Protein AF-A0A7K3DJ47-F1 (afdb_monomer_lite)

Secondary structure (DSSP, 8-state):
-EEEEEETTEEEEEEEEPTT--EEEEPSS-TTTEEEEETTEEEE-SS-BSSTTEEEETTEEEEEE-SEEEEEEEEE--

Structure (mmCIF, N/CA/C/O backbone):
data_AF-A0A7K3DJ47-F1
#
_entry.id   AF-A0A7K3DJ47-F1
#
loop_
_atom_site.group_PDB
_atom_site.id
_atom_site.type_symbol
_atom_site.label_atom_id
_atom_site.label_alt_id
_atom_site.label_comp_id
_atom_site.label_asym_id
_atom_site.label_entity_id
_atom_site.label_seq_id
_atom_site.pdbx_PDB_ins_code
_atom_site.Cartn_x
_atom_site.Cartn_y
_atom_site.Cartn_z
_atom_site.occupancy
_atom_site.B_iso_or_equiv
_atom_site.auth_seq_id
_atom_site.auth_comp_id
_atom_site.auth_asym_id
_atom_site.auth_atom_id
_atom_site.pdbx_PDB_model_num
ATOM 1 N N . GLY A 1 1 ? -12.411 0.528 5.330 1.00 89.81 1 GLY A N 1
ATOM 2 C CA . GLY A 1 1 ? -12.871 0.479 3.923 1.00 89.81 1 GLY A CA 1
ATOM 3 C C . GLY A 1 1 ? -11.674 0.462 2.997 1.00 89.81 1 GLY A C 1
ATOM 4 O O . GLY A 1 1 ? -10.651 1.035 3.366 1.00 89.81 1 GLY A O 1
ATOM 5 N N . VAL A 1 2 ? -11.789 -0.189 1.840 1.00 96.94 2 VAL A N 1
ATOM 6 C CA . VAL A 1 2 ? -10.707 -0.313 0.851 1.00 96.94 2 VAL A CA 1
ATOM 7 C C . VAL A 1 2 ? -11.228 0.128 -0.513 1.00 96.94 2 VAL A C 1
ATOM 9 O O . VAL A 1 2 ? -12.309 -0.291 -0.912 1.00 96.94 2 VAL A O 1
ATOM 12 N N . LEU A 1 3 ? -10.465 0.974 -1.198 1.00 98.06 3 LEU A N 1
ATOM 13 C CA . LEU A 1 3 ? -10.699 1.385 -2.580 1.00 98.06 3 LEU A CA 1
ATOM 14 C C . LEU A 1 3 ? -9.416 1.138 -3.362 1.00 98.06 3 LEU A C 1
ATOM 16 O O . LEU A 1 3 ? -8.343 1.514 -2.889 1.00 98.06 3 LEU A O 1
ATOM 20 N N . TRP A 1 4 ? -9.515 0.532 -4.538 1.00 98.19 4 TRP A N 1
ATOM 21 C CA . TRP A 1 4 ? -8.365 0.332 -5.405 1.00 98.19 4 TRP A CA 1
ATOM 22 C C . TRP A 1 4 ? -8.732 0.562 -6.864 1.00 98.19 4 TRP A C 1
ATOM 24 O O . TRP A 1 4 ? -9.863 0.317 -7.274 1.00 98.19 4 TRP A O 1
ATOM 34 N N . GLU A 1 5 ? -7.746 1.013 -7.629 1.00 98.06 5 GLU A N 1
ATOM 35 C CA . GLU A 1 5 ? -7.839 1.220 -9.069 1.00 98.06 5 GLU A CA 1
ATOM 36 C C . GLU A 1 5 ? -6.520 0.812 -9.724 1.00 98.06 5 GLU A C 1
ATOM 38 O O . GLU A 1 5 ? -5.443 0.980 -9.145 1.00 98.06 5 GLU A O 1
ATOM 43 N N . GLN A 1 6 ? -6.589 0.295 -10.948 1.00 96.50 6 GLN A N 1
ATOM 44 C CA . GLN A 1 6 ? -5.411 0.001 -11.755 1.00 96.50 6 GLN A CA 1
ATOM 45 C C . GLN A 1 6 ? -5.590 0.563 -13.161 1.00 96.50 6 GLN A C 1
ATOM 47 O O . GLN A 1 6 ? -6.569 0.258 -13.835 1.00 96.50 6 GLN A O 1
ATOM 52 N N . SER A 1 7 ? -4.620 1.353 -13.616 1.00 95.00 7 SER A N 1
ATOM 53 C CA . SER A 1 7 ? -4.593 1.904 -14.972 1.00 95.00 7 SER A CA 1
ATOM 54 C C . SER A 1 7 ? -3.155 2.163 -15.415 1.00 95.00 7 SER A C 1
ATOM 56 O O . SER A 1 7 ? -2.330 2.613 -14.621 1.00 95.00 7 SER A O 1
ATOM 58 N N . GLY A 1 8 ? -2.827 1.848 -16.672 1.00 90.31 8 GLY A N 1
ATOM 59 C CA . GLY A 1 8 ? -1.518 2.160 -17.264 1.00 90.31 8 GLY A CA 1
ATOM 60 C C . GLY A 1 8 ? -0.311 1.602 -16.497 1.00 90.31 8 GLY A C 1
ATOM 61 O O . GLY A 1 8 ? 0.705 2.280 -16.380 1.00 90.31 8 GLY A O 1
ATOM 62 N N . GLY A 1 9 ? -0.431 0.408 -15.903 1.00 91.44 9 GLY A N 1
ATOM 63 C CA . GLY A 1 9 ? 0.628 -0.200 -15.084 1.00 91.44 9 GLY A CA 1
ATOM 64 C C . GLY A 1 9 ? 0.791 0.413 -13.687 1.00 91.44 9 GLY A C 1
ATOM 65 O O . GLY A 1 9 ? 1.633 -0.040 -12.921 1.00 91.44 9 GLY A O 1
ATOM 66 N N . ARG A 1 10 ? -0.025 1.405 -13.322 1.00 96.19 10 ARG A N 1
ATOM 67 C CA . ARG A 1 10 ? -0.080 1.982 -11.979 1.00 96.19 10 ARG A CA 1
ATOM 68 C C . ARG A 1 10 ? -1.261 1.397 -11.217 1.00 96.19 10 ARG A C 1
ATOM 70 O O . ARG A 1 10 ? -2.397 1.460 -11.680 1.00 96.19 10 ARG A O 1
ATOM 77 N N . PHE A 1 11 ? -0.997 0.878 -10.027 1.00 98.19 11 PHE A N 1
ATOM 78 C CA . PHE A 1 11 ? -2.012 0.469 -9.061 1.00 98.19 11 PHE A CA 1
ATOM 79 C C . PHE A 1 11 ? -2.106 1.527 -7.962 1.00 98.19 11 PHE A C 1
ATOM 81 O O . PHE A 1 11 ? -1.081 1.942 -7.422 1.00 98.19 11 PHE A O 1
ATOM 88 N N . SER A 1 12 ? -3.311 1.973 -7.616 1.00 98.25 12 SER A N 1
ATOM 89 C CA . SER A 1 12 ? -3.562 2.859 -6.480 1.00 98.25 12 SER A CA 1
ATOM 90 C C . SER A 1 12 ? -4.480 2.175 -5.482 1.00 98.25 12 SER A C 1
ATOM 92 O O . SER A 1 12 ? -5.460 1.546 -5.863 1.00 98.25 12 SER A O 1
ATOM 94 N N . LEU A 1 13 ? -4.155 2.300 -4.199 1.00 98.50 13 LEU A N 1
ATOM 95 C CA . LEU A 1 13 ? -4.906 1.706 -3.104 1.00 98.50 13 LEU A CA 1
ATOM 96 C C . LEU A 1 13 ? -5.094 2.729 -2.000 1.00 98.50 13 LEU A C 1
ATOM 98 O O . LEU A 1 13 ? -4.114 3.216 -1.442 1.00 98.50 13 LEU A O 1
ATOM 102 N N . THR A 1 14 ? -6.339 2.982 -1.624 1.00 98.38 14 THR A N 1
ATOM 103 C CA . THR A 1 14 ? -6.688 3.740 -0.429 1.00 98.38 14 THR A CA 1
ATOM 104 C C . THR A 1 14 ? -7.281 2.816 0.626 1.00 98.38 14 THR A C 1
ATOM 106 O O . THR A 1 14 ? -8.311 2.176 0.417 1.00 98.38 14 THR A O 1
ATOM 109 N N . VAL A 1 15 ? -6.653 2.793 1.800 1.00 97.75 15 VAL A N 1
ATOM 110 C CA . VAL A 1 15 ? -7.129 2.086 2.990 1.00 97.75 15 VAL A CA 1
ATOM 111 C C . VAL A 1 15 ? -7.573 3.108 4.027 1.00 97.75 15 VAL A C 1
ATOM 113 O O . VAL A 1 15 ? -6.805 3.988 4.410 1.00 97.75 15 VAL A O 1
ATOM 116 N N . LYS A 1 16 ? -8.817 2.984 4.494 1.00 97.62 16 LYS A N 1
ATOM 117 C CA . LYS A 1 16 ? -9.347 3.727 5.646 1.00 97.62 16 LYS A CA 1
ATOM 118 C C . LYS A 1 16 ? -9.438 2.782 6.839 1.00 97.62 16 LYS A C 1
ATOM 120 O O . LYS A 1 16 ? -10.336 1.930 6.867 1.00 97.62 16 LYS A O 1
ATOM 125 N N . ALA A 1 17 ? -8.509 2.931 7.777 1.00 96.88 17 ALA A N 1
ATOM 126 C CA . ALA A 1 17 ? -8.411 2.150 9.003 1.00 96.88 17 ALA A CA 1
ATOM 127 C C . ALA A 1 17 ? -9.124 2.881 10.163 1.00 96.88 17 ALA A C 1
ATOM 129 O O . ALA A 1 17 ? -8.830 4.058 10.399 1.00 96.88 17 ALA A O 1
ATOM 130 N N . PRO A 1 18 ? -10.065 2.230 10.877 1.00 96.06 18 PRO A N 1
ATOM 131 C CA . PRO A 1 18 ? -10.761 2.833 12.014 1.00 96.06 18 PRO A CA 1
ATOM 132 C C . PRO A 1 18 ? -9.826 3.241 13.162 1.00 96.06 18 PRO A C 1
ATOM 134 O O . PRO A 1 18 ? -8.720 2.712 13.308 1.00 96.06 18 PRO A O 1
ATOM 137 N N . GLY A 1 19 ? -10.305 4.147 14.019 1.00 97.19 19 GLY A N 1
ATOM 138 C CA . GLY A 1 19 ? -9.626 4.517 15.263 1.00 97.19 19 GLY A CA 1
ATOM 139 C C . GLY A 1 19 ? -9.306 3.297 16.133 1.00 97.19 19 GLY A C 1
ATOM 140 O O . GLY A 1 19 ? -10.095 2.360 16.208 1.00 97.19 19 GLY A O 1
ATOM 141 N N . GLY A 1 20 ? -8.126 3.295 16.759 1.00 96.62 20 GLY A N 1
ATOM 142 C CA . GLY A 1 20 ? -7.676 2.201 17.630 1.00 96.62 20 GLY A CA 1
ATOM 143 C C . GLY A 1 20 ? -7.169 0.953 16.900 1.00 96.62 20 GLY A C 1
ATOM 144 O O . GLY A 1 20 ? -6.770 -0.003 17.558 1.00 96.62 20 GLY A O 1
ATOM 145 N N . THR A 1 21 ? -7.140 0.948 15.563 1.00 96.00 21 THR A N 1
ATOM 146 C CA . THR A 1 21 ? -6.663 -0.206 14.789 1.00 96.00 21 THR A CA 1
ATOM 147 C C . THR A 1 21 ? -5.228 -0.031 14.296 1.00 96.00 21 THR A C 1
ATOM 149 O O . THR A 1 21 ? -4.727 1.081 14.097 1.00 96.00 21 THR A O 1
ATOM 152 N N . ARG A 1 22 ? -4.557 -1.166 14.097 1.00 96.38 22 ARG A N 1
ATOM 153 C CA . ARG A 1 22 ? -3.309 -1.291 13.343 1.00 96.38 22 ARG A CA 1
ATOM 154 C C . ARG A 1 22 ? -3.434 -2.487 12.420 1.00 96.38 22 ARG A C 1
ATOM 156 O O . ARG A 1 22 ? -4.126 -3.449 12.743 1.00 96.38 22 ARG A O 1
ATOM 163 N N . GLY A 1 23 ? -2.749 -2.430 11.292 1.00 95.75 23 GLY A N 1
ATOM 164 C CA . GLY A 1 23 ? -2.748 -3.522 10.337 1.00 95.75 23 GLY A CA 1
ATOM 165 C C . GLY A 1 23 ? -1.556 -3.467 9.406 1.00 95.75 23 GLY A C 1
ATOM 166 O O . GLY A 1 23 ? -0.688 -2.598 9.510 1.00 95.75 23 GLY A O 1
ATOM 167 N N . THR A 1 24 ? -1.542 -4.402 8.470 1.00 97.56 24 THR A N 1
ATOM 168 C CA . THR A 1 24 ? -0.519 -4.501 7.438 1.00 97.56 24 THR A CA 1
ATOM 169 C C . THR A 1 24 ? -1.207 -4.619 6.091 1.00 97.56 24 THR A C 1
ATOM 171 O O . THR A 1 24 ? -2.154 -5.384 5.931 1.00 97.56 24 THR A O 1
ATOM 174 N N . VAL A 1 25 ? -0.732 -3.842 5.124 1.00 97.69 25 VAL A N 1
ATOM 175 C CA . VAL A 1 25 ? -1.216 -3.864 3.747 1.00 97.69 25 VAL A CA 1
ATOM 176 C C . VAL A 1 25 ? -0.159 -4.534 2.888 1.00 97.69 25 VAL A C 1
ATOM 178 O O . VAL A 1 25 ? 0.953 -4.022 2.792 1.00 97.69 25 VAL A O 1
ATOM 181 N N . ALA A 1 26 ? -0.501 -5.658 2.264 1.00 98.25 26 ALA A N 1
ATOM 182 C CA . ALA A 1 26 ? 0.313 -6.262 1.217 1.00 98.25 26 ALA A CA 1
ATOM 183 C C . ALA A 1 26 ? -0.056 -5.641 -0.132 1.00 98.25 26 ALA A C 1
ATOM 185 O O . ALA A 1 26 ? -1.223 -5.634 -0.524 1.00 98.25 26 ALA A O 1
ATOM 186 N N . LEU A 1 27 ? 0.937 -5.099 -0.827 1.00 98.19 27 LEU A N 1
ATOM 187 C CA . LEU A 1 27 ? 0.760 -4.440 -2.113 1.00 98.19 27 LEU A CA 1
ATOM 188 C C . LEU A 1 27 ? 1.038 -5.419 -3.263 1.00 98.19 27 LEU A C 1
ATOM 190 O O . LEU A 1 27 ? 1.880 -6.309 -3.117 1.00 98.19 27 LEU A O 1
ATOM 194 N N . PRO A 1 28 ? 0.323 -5.300 -4.396 1.00 97.00 28 PRO A N 1
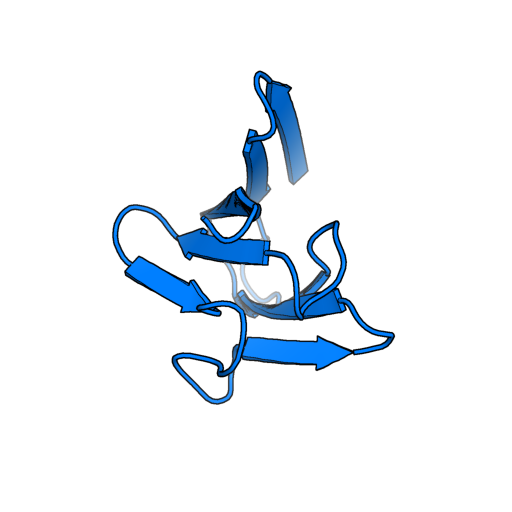ATOM 195 C CA . PRO A 1 28 ? 0.490 -6.220 -5.514 1.00 97.00 28 PRO A CA 1
ATOM 196 C C . PRO A 1 28 ? 1.848 -6.045 -6.204 1.00 97.00 28 PRO A C 1
ATOM 198 O O . PRO A 1 28 ? 2.436 -4.967 -6.182 1.00 97.00 28 PRO 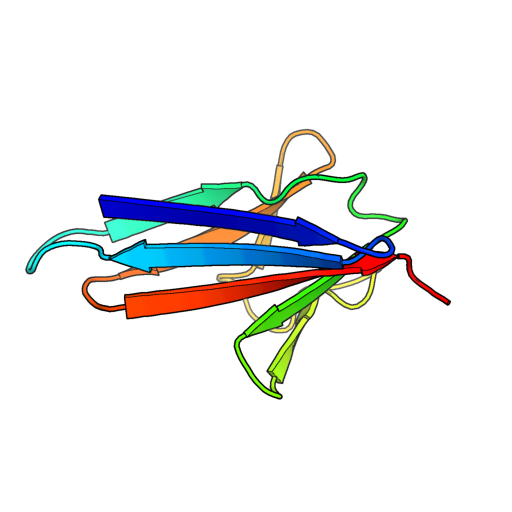A O 1
ATOM 201 N N . GLY A 1 29 ? 2.303 -7.105 -6.874 1.00 95.44 29 GLY A N 1
ATOM 202 C CA . GLY A 1 29 ? 3.552 -7.129 -7.637 1.00 95.44 29 GLY A CA 1
ATOM 203 C C . GLY A 1 29 ? 4.725 -7.782 -6.903 1.00 95.44 29 GLY A C 1
ATOM 204 O O . GLY A 1 29 ? 4.714 -7.943 -5.683 1.00 95.44 29 GLY A O 1
ATOM 205 N N . ASP A 1 30 ? 5.728 -8.182 -7.682 1.00 97.31 30 ASP A N 1
ATOM 206 C CA . ASP A 1 30 ? 7.005 -8.691 -7.178 1.00 97.31 30 ASP A CA 1
ATOM 207 C C . ASP A 1 30 ? 7.822 -7.525 -6.607 1.00 97.31 30 ASP A C 1
ATOM 209 O O . ASP A 1 30 ? 8.084 -6.545 -7.308 1.00 97.31 30 ASP A O 1
ATOM 213 N N . SER A 1 31 ? 8.229 -7.632 -5.340 1.00 97.69 31 SER A N 1
ATOM 214 C CA . SER A 1 31 ? 9.013 -6.621 -4.624 1.00 97.69 31 SER A CA 1
ATOM 215 C C . SER A 1 31 ? 10.276 -6.175 -5.368 1.00 97.69 31 SER A C 1
ATOM 217 O O . SER A 1 31 ? 10.640 -5.005 -5.266 1.00 97.69 31 SER A O 1
ATOM 219 N N . ALA A 1 32 ? 10.904 -7.042 -6.167 1.00 97.50 32 ALA A N 1
ATOM 220 C CA . ALA A 1 32 ? 12.087 -6.687 -6.953 1.00 97.50 32 ALA A CA 1
ATOM 221 C C . ALA A 1 32 ? 11.765 -5.869 -8.220 1.00 97.50 32 ALA A C 1
ATOM 223 O O . ALA A 1 32 ? 12.667 -5.342 -8.869 1.00 97.50 32 ALA A O 1
ATOM 224 N N . ARG A 1 33 ? 10.486 -5.778 -8.603 1.00 97.44 33 ARG A N 1
ATOM 225 C CA . ARG A 1 33 ? 10.022 -5.197 -9.874 1.00 97.44 33 ARG A CA 1
ATOM 226 C C . ARG A 1 33 ? 9.116 -3.989 -9.701 1.00 97.44 33 ARG A C 1
ATOM 228 O O . ARG A 1 33 ? 8.648 -3.449 -10.701 1.00 97.44 33 ARG A O 1
ATOM 235 N N . VAL A 1 34 ? 8.859 -3.560 -8.468 1.00 98.12 34 VAL A N 1
ATOM 236 C CA . VAL A 1 34 ? 7.935 -2.458 -8.188 1.00 98.12 34 VAL A CA 1
ATOM 237 C C . VAL A 1 34 ? 8.541 -1.369 -7.316 1.00 98.12 34 VAL A C 1
ATOM 239 O O . VAL A 1 34 ? 9.395 -1.613 -6.468 1.00 98.12 34 VAL A O 1
ATOM 242 N N . VAL A 1 35 ? 8.023 -0.160 -7.490 1.00 98.25 35 VAL A N 1
ATOM 243 C CA . VAL A 1 35 ? 8.223 0.992 -6.617 1.00 98.25 35 VAL A CA 1
ATOM 244 C C . VAL A 1 35 ? 6.908 1.279 -5.903 1.00 98.25 35 VAL A C 1
ATOM 246 O O . VAL A 1 35 ? 5.859 1.380 -6.539 1.00 98.25 35 VAL A O 1
ATOM 249 N N . VAL A 1 36 ? 6.966 1.453 -4.583 1.00 98.50 36 VAL A N 1
ATOM 250 C CA . VAL A 1 36 ? 5.810 1.820 -3.756 1.00 98.50 36 VAL A CA 1
ATOM 251 C C . VAL A 1 36 ? 5.965 3.242 -3.251 1.00 98.50 36 VAL A C 1
ATOM 253 O O . VAL A 1 36 ? 7.000 3.608 -2.688 1.00 98.50 36 VAL A O 1
ATOM 256 N N . ARG A 1 37 ? 4.901 4.036 -3.375 1.00 98.50 37 ARG A N 1
ATOM 257 C CA . ARG A 1 37 ? 4.830 5.396 -2.831 1.00 98.50 37 ARG A CA 1
ATOM 258 C C . ARG A 1 37 ? 3.604 5.602 -1.958 1.00 98.50 37 ARG A C 1
ATOM 260 O O . ARG A 1 37 ? 2.573 4.976 -2.175 1.00 98.50 37 ARG A O 1
ATOM 267 N N . GLN A 1 38 ? 3.718 6.533 -1.019 1.00 97.62 38 GLN A N 1
ATOM 268 C CA . GLN A 1 38 ? 2.596 7.146 -0.314 1.00 97.62 38 GLN A CA 1
ATOM 269 C C . GLN A 1 38 ? 2.635 8.650 -0.598 1.00 97.62 38 GLN A C 1
ATOM 271 O O . GLN A 1 38 ? 3.504 9.375 -0.103 1.00 97.62 38 GLN A O 1
ATOM 276 N N . GLY A 1 39 ? 1.742 9.115 -1.475 1.00 92.88 39 GLY A N 1
ATOM 277 C CA . GLY A 1 39 ? 1.851 10.450 -2.067 1.00 92.88 39 GLY A CA 1
ATOM 278 C C . GLY A 1 39 ? 3.186 10.624 -2.805 1.00 92.88 39 GLY A C 1
ATOM 279 O O . GLY A 1 39 ? 3.517 9.846 -3.696 1.00 92.88 39 GLY A O 1
ATOM 280 N N . ARG A 1 40 ? 3.973 11.637 -2.422 1.00 93.44 40 ARG A N 1
ATOM 281 C CA . ARG A 1 40 ? 5.301 11.912 -3.010 1.00 93.44 40 ARG A CA 1
ATOM 282 C C . ARG A 1 40 ? 6.441 11.104 -2.378 1.00 93.44 40 ARG A C 1
ATOM 284 O O . ARG A 1 40 ? 7.549 11.106 -2.906 1.00 93.44 40 ARG A O 1
ATOM 291 N N . LYS A 1 41 ? 6.197 10.425 -1.254 1.00 97.38 41 LYS A N 1
ATOM 292 C CA . LYS A 1 41 ? 7.225 9.683 -0.518 1.00 97.38 41 LYS A CA 1
ATOM 293 C C . LYS A 1 41 ? 7.391 8.286 -1.103 1.00 97.38 41 LYS A C 1
ATOM 295 O O . LYS A 1 41 ? 6.423 7.532 -1.155 1.00 97.38 41 LYS A O 1
ATOM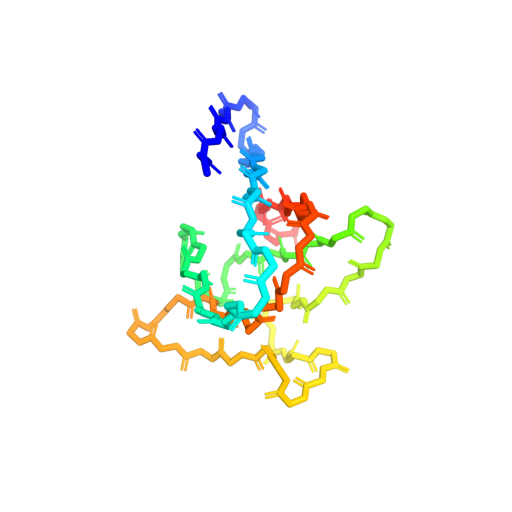 300 N N . VAL A 1 42 ? 8.615 7.922 -1.478 1.00 98.19 42 VAL A N 1
ATOM 301 C CA . VAL A 1 42 ? 8.969 6.536 -1.815 1.00 98.19 42 VAL A CA 1
ATOM 302 C C . VAL A 1 42 ? 9.078 5.735 -0.523 1.00 98.19 42 VAL A C 1
ATOM 304 O O . VAL A 1 42 ? 9.829 6.101 0.379 1.00 98.19 42 VAL A O 1
ATOM 307 N N . LEU A 1 43 ? 8.285 4.672 -0.421 1.00 98.38 43 LEU A N 1
ATOM 308 C CA . LEU A 1 43 ? 8.320 3.723 0.690 1.00 98.38 43 LEU A CA 1
ATOM 309 C C . LEU A 1 43 ? 9.182 2.506 0.358 1.00 98.38 43 LEU A C 1
ATOM 311 O O . LEU A 1 43 ? 9.834 1.975 1.251 1.00 98.38 43 LEU A O 1
ATOM 315 N N . TRP A 1 44 ? 9.195 2.098 -0.911 1.00 98.50 44 TRP A N 1
ATOM 316 C CA . TRP A 1 44 ? 9.997 0.998 -1.439 1.00 98.50 44 TRP A CA 1
ATOM 317 C C . TRP A 1 44 ? 10.475 1.349 -2.847 1.00 98.50 44 TRP A C 1
ATOM 319 O O . TRP A 1 44 ? 9.667 1.794 -3.661 1.00 98.50 44 TRP A O 1
ATOM 329 N N . ASP A 1 45 ? 11.760 1.158 -3.133 1.00 97.12 45 ASP A N 1
ATOM 330 C CA . ASP A 1 45 ? 12.402 1.538 -4.404 1.00 97.12 45 ASP A CA 1
ATOM 331 C C . ASP A 1 45 ? 12.707 0.352 -5.340 1.00 97.12 45 ASP A C 1
ATOM 333 O O . ASP A 1 45 ? 13.382 0.522 -6.352 1.00 97.12 45 ASP A O 1
ATOM 337 N N . GLY A 1 46 ? 12.223 -0.845 -5.005 1.00 96.69 46 GLY A N 1
ATOM 338 C CA . GLY A 1 46 ? 12.556 -2.097 -5.690 1.00 96.69 46 GLY A CA 1
ATOM 339 C C . GLY A 1 46 ? 13.669 -2.888 -4.997 1.00 96.69 46 GLY A C 1
ATOM 340 O O . GLY A 1 46 ? 13.917 -4.036 -5.354 1.00 96.69 46 GLY A O 1
ATOM 341 N N . ARG A 1 47 ? 14.351 -2.296 -4.007 1.00 95.81 47 ARG A N 1
ATOM 342 C CA . ARG A 1 47 ? 15.495 -2.916 -3.319 1.00 95.81 47 ARG A CA 1
ATOM 343 C C . ARG A 1 47 ? 15.411 -2.810 -1.803 1.00 95.81 47 ARG A C 1
ATOM 345 O O . ARG A 1 47 ? 15.771 -3.759 -1.111 1.00 95.81 47 ARG A O 1
ATOM 352 N N . ARG A 1 48 ? 14.980 -1.662 -1.274 1.00 96.00 48 ARG A N 1
ATOM 353 C CA . ARG A 1 48 ? 14.932 -1.406 0.170 1.00 96.00 48 ARG A CA 1
ATOM 354 C C . ARG A 1 48 ? 13.729 -0.572 0.592 1.00 96.00 48 ARG A C 1
ATOM 356 O O . ARG A 1 48 ? 13.220 0.270 -0.148 1.00 96.00 48 ARG A O 1
ATOM 363 N N . GLY A 1 49 ? 13.315 -0.790 1.837 1.00 96.25 49 GLY A N 1
ATOM 364 C CA . GLY A 1 49 ? 12.279 -0.007 2.497 1.00 96.25 49 GLY A CA 1
ATOM 365 C C . GLY A 1 49 ? 12.831 1.306 3.046 1.00 96.25 49 GLY A C 1
ATOM 366 O O . GLY A 1 49 ? 13.969 1.371 3.508 1.00 96.25 49 GLY A O 1
ATOM 367 N N . ALA A 1 50 ? 12.008 2.352 3.040 1.00 96.50 50 ALA A N 1
ATOM 368 C CA . ALA A 1 50 ? 12.350 3.651 3.619 1.00 96.50 50 ALA A CA 1
ATOM 369 C C . ALA A 1 50 ? 12.291 3.668 5.161 1.00 96.50 50 ALA A C 1
ATOM 371 O O . ALA A 1 50 ? 12.758 4.619 5.785 1.00 96.50 50 ALA A O 1
ATOM 372 N N . SER A 1 51 ? 11.680 2.657 5.786 1.00 95.75 51 SER A N 1
ATOM 373 C CA . SER A 1 51 ? 11.615 2.496 7.242 1.00 95.75 51 SER A CA 1
ATOM 374 C C . SER A 1 51 ? 11.355 1.038 7.629 1.00 95.75 51 SER A C 1
ATOM 376 O O . SER A 1 51 ? 11.043 0.200 6.786 1.00 95.75 51 SER A O 1
ATOM 378 N N . ARG A 1 52 ? 11.405 0.753 8.937 1.00 95.12 52 ARG A N 1
ATOM 379 C CA . ARG A 1 52 ? 11.045 -0.552 9.524 1.00 95.12 52 ARG A CA 1
ATOM 380 C C . ARG A 1 52 ? 9.587 -0.973 9.309 1.00 95.12 52 ARG A C 1
ATOM 382 O O . ARG A 1 52 ? 9.252 -2.130 9.547 1.00 95.12 52 ARG A O 1
ATOM 389 N N . ASP A 1 53 ? 8.726 -0.037 8.918 1.00 97.25 53 ASP A N 1
ATOM 390 C CA . ASP A 1 53 ? 7.304 -0.286 8.675 1.00 97.25 53 ASP A CA 1
ATOM 391 C C . ASP A 1 53 ? 7.047 -0.814 7.261 1.00 97.25 53 ASP A C 1
ATOM 393 O O . ASP A 1 53 ? 5.919 -1.184 6.952 1.00 97.25 53 ASP A O 1
ATOM 397 N N . VAL A 1 54 ? 8.085 -0.863 6.419 1.00 98.25 54 VAL A N 1
ATOM 398 C CA . VAL A 1 54 ? 8.044 -1.404 5.062 1.00 98.25 54 VAL A CA 1
ATOM 399 C C . VAL A 1 54 ? 8.894 -2.667 5.024 1.00 98.25 54 VAL A C 1
ATOM 401 O O . VAL A 1 54 ? 10.094 -2.621 5.294 1.00 98.25 54 VAL A O 1
ATOM 404 N N . ARG A 1 55 ? 8.280 -3.803 4.704 1.00 97.94 55 ARG A N 1
ATOM 405 C CA . ARG A 1 55 ? 8.949 -5.108 4.653 1.00 97.94 55 ARG A CA 1
ATOM 406 C C . ARG A 1 55 ? 8.618 -5.832 3.357 1.00 97.94 55 ARG A C 1
ATOM 408 O O . ARG A 1 55 ? 7.721 -5.428 2.625 1.00 97.94 55 ARG A O 1
ATOM 415 N N . VAL A 1 56 ? 9.350 -6.907 3.086 1.00 98.19 56 VAL A N 1
ATOM 416 C CA . VAL A 1 56 ? 8.963 -7.891 2.075 1.00 98.19 56 VAL A CA 1
ATOM 417 C C . VAL A 1 56 ? 8.421 -9.118 2.795 1.00 98.19 56 VAL A C 1
ATOM 419 O O . VAL A 1 56 ? 9.035 -9.615 3.738 1.00 98.19 56 VAL A O 1
ATOM 422 N N . THR A 1 57 ? 7.253 -9.587 2.375 1.00 97.31 57 THR A N 1
ATOM 423 C CA . THR A 1 57 ? 6.613 -10.805 2.882 1.00 97.31 57 THR A CA 1
ATOM 424 C C . THR A 1 57 ? 6.012 -11.530 1.688 1.00 97.31 57 THR A C 1
ATOM 426 O O . THR A 1 57 ? 5.303 -10.913 0.897 1.00 97.31 57 THR A O 1
ATOM 429 N N . ASP A 1 58 ? 6.355 -12.806 1.511 1.00 95.75 58 ASP A N 1
ATOM 430 C CA . ASP A 1 58 ? 5.918 -13.632 0.373 1.00 95.75 58 ASP A CA 1
ATOM 431 C C . ASP A 1 58 ? 6.167 -12.971 -0.994 1.00 95.75 58 ASP A C 1
ATOM 433 O O . ASP A 1 58 ? 5.302 -12.935 -1.869 1.00 95.75 58 ASP A O 1
ATOM 437 N N . GLY A 1 59 ? 7.349 -12.362 -1.149 1.00 97.12 59 GLY A N 1
ATOM 438 C CA . GLY A 1 59 ? 7.757 -11.666 -2.373 1.00 97.12 59 GLY A CA 1
ATOM 439 C C . GLY A 1 59 ? 7.026 -10.346 -2.644 1.00 97.12 59 GLY A C 1
ATOM 440 O O . GLY A 1 59 ? 7.299 -9.709 -3.658 1.00 97.12 59 GLY A O 1
ATOM 441 N N . ARG A 1 60 ? 6.128 -9.902 -1.755 1.00 98.19 60 ARG A N 1
ATOM 442 C CA . ARG A 1 60 ? 5.369 -8.650 -1.878 1.00 98.19 60 ARG A CA 1
ATOM 443 C C . ARG A 1 60 ? 5.852 -7.602 -0.893 1.00 98.19 60 ARG A C 1
ATOM 445 O O . ARG A 1 60 ? 6.275 -7.925 0.214 1.00 98.19 60 ARG A O 1
ATOM 452 N N . VAL A 1 61 ? 5.716 -6.333 -1.265 1.00 98.56 61 VAL A N 1
ATOM 453 C CA . VAL A 1 61 ? 5.941 -5.224 -0.332 1.00 98.56 61 VAL A CA 1
ATOM 454 C C . VAL A 1 61 ? 4.758 -5.135 0.629 1.00 98.56 61 VAL A C 1
ATOM 456 O O . VAL A 1 61 ? 3.610 -5.005 0.202 1.00 98.56 61 VAL A O 1
ATOM 459 N N . THR A 1 62 ? 5.034 -5.175 1.927 1.00 98.44 62 THR A N 1
ATOM 460 C CA . THR A 1 62 ? 4.058 -4.987 2.998 1.00 98.44 62 THR A CA 1
ATOM 461 C C . THR A 1 62 ? 4.338 -3.694 3.757 1.00 98.44 62 THR A C 1
ATOM 463 O O . THR A 1 62 ? 5.491 -3.347 4.013 1.00 98.44 62 THR A O 1
ATOM 466 N N . VAL A 1 63 ? 3.283 -2.953 4.105 1.00 98.31 63 VAL A N 1
ATOM 467 C CA . VAL A 1 63 ? 3.380 -1.683 4.840 1.00 98.31 63 VAL A CA 1
ATOM 468 C C . VAL A 1 63 ? 2.492 -1.726 6.077 1.00 98.31 63 VAL A C 1
ATOM 470 O O . VAL A 1 63 ? 1.290 -1.981 5.973 1.00 98.31 63 VAL A O 1
ATOM 473 N N . SER A 1 64 ? 3.065 -1.461 7.250 1.00 98.00 64 SER A N 1
ATOM 474 C CA . SER A 1 64 ? 2.295 -1.271 8.481 1.00 98.00 64 SER A CA 1
ATOM 475 C C . SER A 1 64 ? 1.515 0.041 8.428 1.00 98.00 64 SER A C 1
ATOM 477 O O . SER A 1 64 ? 2.064 1.094 8.103 1.00 98.00 64 SER A O 1
ATOM 479 N N . VAL A 1 65 ? 0.239 -0.008 8.798 1.00 97.19 65 VAL A N 1
ATOM 480 C CA . VAL A 1 65 ? -0.653 1.154 8.865 1.00 97.19 65 VAL A CA 1
ATOM 481 C C . VAL A 1 65 ? -1.307 1.249 10.238 1.00 97.19 65 VAL A C 1
ATOM 483 O O . VAL A 1 65 ? -1.611 0.239 10.875 1.00 97.19 65 VAL A O 1
ATOM 486 N N . GLY A 1 66 ? -1.496 2.480 10.705 1.00 97.38 66 GLY A N 1
ATOM 487 C CA . GLY A 1 66 ? -2.305 2.781 11.883 1.00 97.38 66 GLY A CA 1
ATOM 488 C C . GLY A 1 66 ? -3.715 3.199 11.482 1.00 97.38 66 GLY A C 1
ATOM 489 O O . GLY A 1 66 ? -4.122 3.032 10.335 1.00 97.38 66 GLY A O 1
ATOM 490 N N . ALA A 1 67 ? -4.444 3.782 12.429 1.00 97.69 67 ALA A N 1
ATOM 491 C CA . ALA A 1 67 ? -5.701 4.458 12.141 1.00 97.69 67 ALA A CA 1
ATOM 492 C C . ALA A 1 67 ? -5.491 5.636 11.172 1.00 97.69 67 ALA A C 1
ATOM 494 O O . ALA A 1 67 ? -4.484 6.344 11.248 1.00 97.69 67 ALA A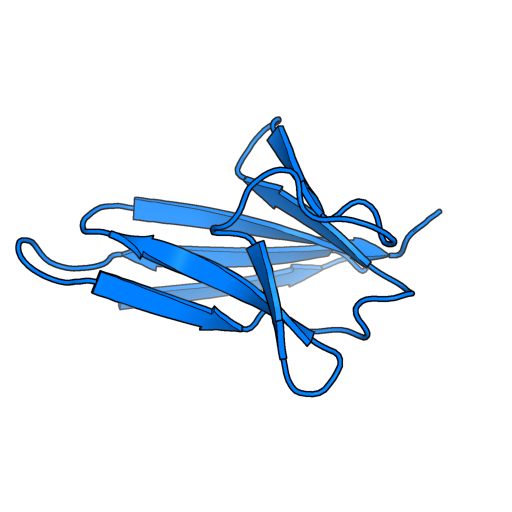 O 1
ATOM 495 N N . GLY A 1 68 ? -6.478 5.877 10.308 1.00 97.69 68 GLY A N 1
ATOM 496 C CA . GLY A 1 68 ? -6.463 6.973 9.341 1.00 97.69 68 GLY A CA 1
ATOM 497 C C . GLY A 1 68 ? -6.642 6.516 7.895 1.00 97.69 68 GLY A C 1
ATOM 498 O O . GLY A 1 68 ? -6.984 5.366 7.610 1.00 97.69 68 GLY A O 1
ATOM 499 N N . ALA A 1 69 ? -6.453 7.457 6.970 1.00 97.62 69 ALA A N 1
ATOM 500 C CA . ALA A 1 69 ? -6.518 7.212 5.536 1.00 97.62 69 ALA A CA 1
ATOM 501 C C . ALA A 1 69 ? -5.104 7.135 4.946 1.00 97.62 69 ALA A C 1
ATOM 503 O O . ALA A 1 69 ? -4.308 8.065 5.080 1.00 97.62 69 ALA A O 1
ATOM 504 N N . HIS A 1 70 ? -4.812 6.034 4.262 1.00 98.06 70 HIS A N 1
ATOM 505 C CA . HIS A 1 70 ? -3.520 5.767 3.643 1.00 98.06 70 HIS A CA 1
ATOM 506 C C . HIS A 1 70 ? -3.718 5.499 2.158 1.00 98.06 70 HIS A C 1
ATOM 508 O O . HIS A 1 70 ? -4.439 4.569 1.807 1.00 98.06 70 HIS A O 1
ATOM 514 N N . THR A 1 71 ? -3.070 6.287 1.301 1.00 98.38 71 THR A N 1
ATOM 515 C CA . THR A 1 71 ? -3.084 6.067 -0.150 1.00 98.38 71 THR A CA 1
ATOM 516 C C . THR A 1 71 ? -1.707 5.647 -0.626 1.00 98.38 71 THR A C 1
ATOM 518 O O . THR A 1 71 ? -0.743 6.404 -0.501 1.00 98.38 71 THR A O 1
ATOM 521 N N . PHE A 1 72 ? -1.640 4.454 -1.201 1.00 98.50 72 PHE A N 1
ATOM 522 C CA . PHE A 1 72 ? -0.452 3.875 -1.797 1.00 98.50 72 PHE A CA 1
ATOM 523 C C . PHE A 1 72 ? -0.564 3.87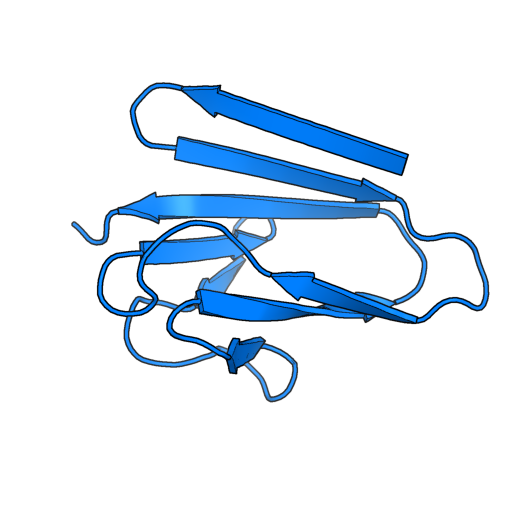1 -3.312 1.00 98.50 72 PHE A C 1
ATOM 525 O O . PHE A 1 72 ? -1.657 3.747 -3.871 1.00 98.50 72 PHE A O 1
ATOM 532 N N . THR A 1 73 ? 0.582 3.956 -3.975 1.00 98.50 73 THR A N 1
ATOM 533 C CA . THR A 1 73 ? 0.689 3.666 -5.401 1.00 98.50 73 THR A CA 1
ATOM 534 C C . THR A 1 73 ? 1.830 2.710 -5.662 1.00 98.50 73 THR A C 1
ATOM 536 O O . THR A 1 73 ? 2.908 2.880 -5.090 1.00 98.50 73 THR A O 1
ATOM 539 N N . VAL A 1 74 ? 1.587 1.746 -6.539 1.00 98.50 74 VAL A N 1
ATOM 540 C CA . VAL A 1 74 ? 2.556 0.752 -6.987 1.00 98.50 74 VAL A CA 1
ATOM 541 C C . VAL A 1 74 ? 2.728 0.895 -8.488 1.00 98.50 74 VAL A C 1
ATOM 543 O O . VAL A 1 74 ? 1.744 0.962 -9.224 1.00 98.50 74 VAL A O 1
ATOM 546 N N . GLU A 1 75 ? 3.972 0.967 -8.932 1.00 97.62 75 GLU A N 1
ATOM 547 C CA . GLU A 1 75 ? 4.345 1.102 -10.339 1.00 97.62 75 GLU A CA 1
ATOM 548 C C . GLU A 1 75 ? 5.552 0.201 -10.618 1.00 97.62 75 GLU A C 1
ATOM 550 O O . GLU A 1 75 ? 6.340 -0.032 -9.698 1.00 97.62 75 GLU A O 1
ATOM 555 N N . PRO A 1 76 ? 5.748 -0.284 -11.854 1.00 96.38 76 PRO A N 1
ATOM 556 C CA . PRO A 1 76 ? 6.975 -0.963 -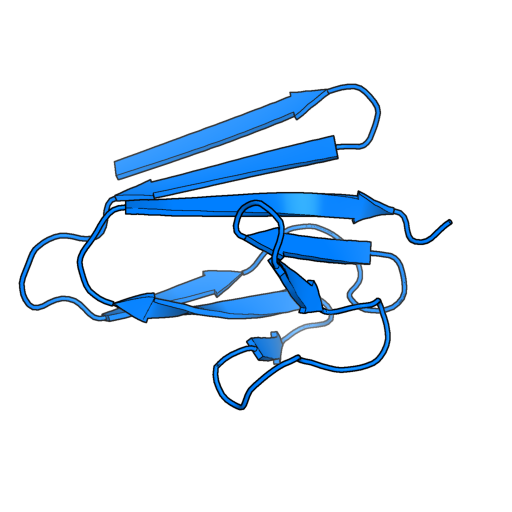12.234 1.00 96.38 76 PRO A CA 1
ATOM 557 C C . PRO A 1 76 ? 8.213 -0.105 -11.957 1.00 96.38 76 PRO A C 1
ATOM 559 O O . PRO A 1 76 ? 8.198 1.117 -12.139 1.00 96.38 76 PRO A O 1
ATOM 562 N N . VAL A 1 77 ? 9.301 -0.754 -11.546 1.00 93.50 77 VAL A N 1
ATOM 563 C CA . VAL A 1 77 ? 10.638 -0.152 -11.626 1.00 93.50 77 VAL A CA 1
ATOM 564 C C . VAL A 1 77 ? 10.912 0.165 -13.100 1.00 93.50 77 VAL A C 1
ATOM 566 O O . VAL A 1 77 ? 10.585 -0.638 -13.974 1.00 93.50 77 VAL A O 1
ATOM 569 N N . ARG A 1 78 ? 11.445 1.359 -13.363 1.00 82.38 78 ARG A N 1
ATOM 570 C CA . ARG A 1 78 ? 11.844 1.777 -14.712 1.00 82.38 78 ARG A CA 1
ATOM 571 C C . ARG A 1 78 ? 13.179 1.172 -15.109 1.00 82.38 78 ARG A C 1
ATOM 573 O O . ARG A 1 78 ? 14.031 1.026 -14.204 1.00 82.38 78 ARG A O 1
#

pLDDT: mean 96.79, std 2.42, range [82.38, 98.56]

Radius of gyration: 11.8 Å; chains: 1; bounding box: 28×26×35 Å

Foldseek 3Di:
DKDWDDDPQKIKIKDAAAAPDKDKDWDDDFLLFKWKDFVVRTQHQSPDGPDPQWDADPRTIMGIDHHGMTMMMMHTRD

Sequence (78 aa):
GVLWEQSGGRFSLTVKAPGGTRGTVALPGDSARVVVRQGRKVLWDGRRGASRDVRVTDGRVTVSVGAGAHTFTVEPVR